Protein AF-A0A6V7K719-F1 (afdb_monomer_lite)

Radius of gyration: 12.34 Å; chains: 1; bounding box: 29×16×30 Å

Foldseek 3Di:
DPQDDDDPDDDDVVVVQADPVRHGPVVVCCVVCVVSVVVSVVVVD

Sequence (45 aa):
VKDIYLHPDPFSIQNGLLTPTLKTKRPQLKDYFKPQLEDLYKHLA

Organism: NCBI:txid1563983

Secondary structure (DSSP, 8-state):
----PPPSSPP-STTS-B-TTS-B-HHHHHHHHHHHHHHHHHTT-

Structure (mmCIF, N/CA/C/O backbone):
data_AF-A0A6V7K719-F1
#
_entry.id   AF-A0A6V7K719-F1
#
loop_
_atom_site.group_PDB
_atom_site.id
_atom_site.type_symbol
_atom_site.label_atom_id
_atom_site.label_alt_id
_atom_site.label_comp_id
_atom_site.label_asym_id
_atom_site.label_entity_id
_atom_site.label_seq_id
_atom_site.pdbx_PDB_ins_code
_atom_site.Cartn_x
_atom_site.Cartn_y
_atom_site.Cartn_z
_atom_site.occupancy
_atom_site.B_iso_or_equiv
_atom_site.auth_seq_id
_atom_site.auth_comp_id
_atom_site.auth_asym_id
_atom_site.auth_atom_id
_atom_site.pdbx_PDB_model_num
ATOM 1 N N . VAL A 1 1 ? -13.393 -10.211 12.712 1.00 59.72 1 VAL A N 1
ATOM 2 C CA . VAL A 1 1 ? -12.645 -9.593 11.597 1.00 59.72 1 VAL A CA 1
ATOM 3 C C . VAL A 1 1 ? -13.653 -8.784 10.797 1.00 59.72 1 VAL A C 1
ATOM 5 O O . VAL A 1 1 ? -14.529 -9.414 10.224 1.00 59.72 1 VAL A O 1
ATOM 8 N N . LYS A 1 2 ? -13.672 -7.448 10.902 1.00 67.00 2 LYS A N 1
ATOM 9 C CA . LYS A 1 2 ? -14.757 -6.628 10.320 1.00 67.00 2 LYS A CA 1
ATOM 10 C C . LYS A 1 2 ? -14.304 -5.630 9.245 1.00 67.00 2 LYS A C 1
ATOM 12 O O . LYS A 1 2 ? -15.110 -5.332 8.380 1.00 67.00 2 LYS A O 1
ATOM 17 N N . ASP A 1 3 ? -13.018 -5.284 9.183 1.00 82.62 3 ASP A N 1
ATOM 18 C CA . ASP A 1 3 ? -12.528 -4.234 8.280 1.00 82.62 3 ASP A CA 1
ATOM 19 C C . ASP A 1 3 ? -11.340 -4.753 7.446 1.00 82.62 3 ASP A C 1
ATOM 21 O O . ASP A 1 3 ? -10.175 -4.563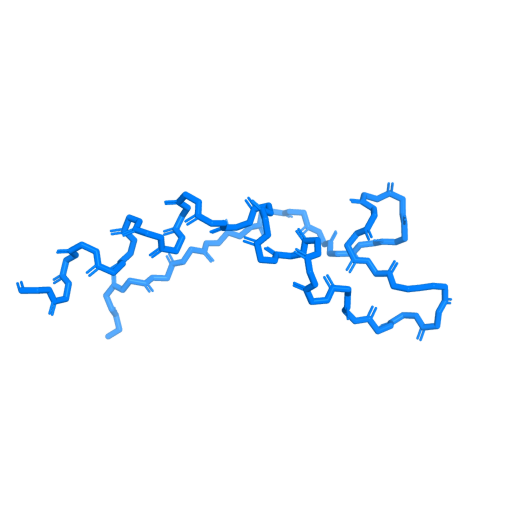 7.793 1.00 82.62 3 ASP A O 1
ATOM 25 N N . ILE A 1 4 ? -11.636 -5.473 6.356 1.00 88.00 4 ILE A N 1
ATOM 26 C CA . ILE A 1 4 ? -10.643 -5.929 5.367 1.00 88.00 4 ILE A CA 1
ATOM 27 C C . ILE A 1 4 ? -10.939 -5.268 4.023 1.00 88.00 4 ILE A C 1
ATOM 29 O O . ILE A 1 4 ? -12.059 -5.348 3.525 1.00 88.00 4 ILE A O 1
ATOM 33 N N . TYR A 1 5 ? -9.907 -4.706 3.395 1.00 91.12 5 TYR A N 1
ATOM 34 C CA . TYR A 1 5 ? -9.953 -4.272 2.002 1.00 91.12 5 TYR A CA 1
ATOM 35 C C . TYR A 1 5 ? -9.297 -5.314 1.085 1.00 91.12 5 TYR A C 1
ATOM 37 O O . TYR A 1 5 ? -8.144 -5.697 1.290 1.00 91.12 5 TYR A O 1
ATOM 45 N N . LEU A 1 6 ? -10.034 -5.764 0.066 1.00 92.50 6 LEU A N 1
ATOM 46 C CA . LEU A 1 6 ? -9.557 -6.687 -0.965 1.00 92.50 6 LEU A CA 1
ATOM 47 C C . LEU A 1 6 ? -9.178 -5.903 -2.223 1.00 92.50 6 LEU A C 1
ATOM 49 O O . LEU A 1 6 ? -10.023 -5.265 -2.847 1.00 92.50 6 LEU A O 1
ATOM 53 N N . HIS A 1 7 ? -7.905 -5.976 -2.603 1.00 93.00 7 HIS A N 1
ATOM 54 C CA . HIS A 1 7 ? -7.414 -5.410 -3.854 1.00 93.00 7 HIS A CA 1
ATOM 55 C C . HIS A 1 7 ? -7.396 -6.502 -4.940 1.00 93.00 7 HIS A C 1
ATOM 57 O O . HIS A 1 7 ? -6.778 -7.542 -4.707 1.00 93.00 7 HIS A O 1
ATOM 63 N N . PRO A 1 8 ? -8.070 -6.307 -6.092 1.00 93.19 8 PRO A N 1
ATOM 64 C CA . PRO A 1 8 ? -8.176 -7.336 -7.131 1.00 93.19 8 PRO A CA 1
ATOM 65 C C . PRO A 1 8 ? -6.870 -7.561 -7.901 1.00 93.19 8 PRO A C 1
ATOM 67 O O . PRO A 1 8 ? -6.653 -8.657 -8.416 1.00 93.19 8 PRO A O 1
ATOM 70 N N . ASP A 1 9 ? -5.999 -6.551 -7.964 1.00 93.06 9 ASP A N 1
ATOM 71 C CA . ASP A 1 9 ? -4.770 -6.613 -8.747 1.00 93.06 9 ASP A CA 1
ATOM 72 C C . ASP A 1 9 ? -3.565 -7.031 -7.889 1.00 93.06 9 ASP A C 1
ATOM 74 O O . ASP A 1 9 ? -3.395 -6.574 -6.754 1.00 93.06 9 ASP A O 1
ATOM 78 N N . PRO A 1 10 ? -2.663 -7.875 -8.411 1.00 92.38 10 PRO A N 1
ATOM 79 C CA . PRO A 1 10 ? -1.420 -8.181 -7.724 1.00 92.38 10 PRO A CA 1
ATOM 80 C C . PRO A 1 10 ? -0.474 -6.974 -7.733 1.00 92.38 10 PRO A C 1
ATOM 82 O O . PRO A 1 10 ? -0.411 -6.187 -8.683 1.00 92.38 10 PRO A O 1
ATOM 85 N N . PHE A 1 11 ? 0.353 -6.850 -6.696 1.00 95.00 11 PHE A N 1
ATOM 86 C CA . PHE A 1 11 ? 1.442 -5.875 -6.706 1.00 95.00 11 PHE A CA 1
ATOM 87 C C . PHE A 1 11 ? 2.459 -6.251 -7.780 1.00 95.00 11 PHE A C 1
ATOM 89 O O . PHE A 1 11 ? 2.860 -7.407 -7.898 1.00 95.00 11 PHE A O 1
ATOM 96 N N . SER A 1 12 ? 2.891 -5.270 -8.564 1.00 94.31 12 SER A N 1
ATOM 97 C CA . SER A 1 12 ? 3.836 -5.485 -9.648 1.00 94.31 12 SER A CA 1
ATOM 98 C C . SER A 1 12 ? 4.844 -4.344 -9.731 1.00 94.31 12 SER A C 1
ATOM 100 O O . SER A 1 12 ? 4.742 -3.312 -9.068 1.00 94.31 12 SER A O 1
ATOM 102 N N . ILE A 1 13 ? 5.873 -4.537 -10.548 1.00 93.12 13 ILE A N 1
ATOM 103 C CA . ILE A 1 13 ? 6.800 -3.452 -10.882 1.00 93.12 13 ILE A CA 1
ATOM 104 C C . ILE A 1 13 ? 6.100 -2.448 -11.820 1.00 93.12 13 ILE A C 1
ATOM 106 O O . ILE A 1 13 ? 6.350 -1.250 -11.726 1.00 93.12 13 ILE A O 1
ATOM 110 N N . GLN A 1 14 ? 5.184 -2.926 -12.676 1.00 92.19 14 GLN A N 1
ATOM 111 C CA . GLN A 1 14 ? 4.459 -2.132 -13.679 1.00 92.19 14 GLN A CA 1
ATOM 112 C C . GLN A 1 14 ? 3.450 -1.162 -13.055 1.00 92.19 14 GLN A C 1
ATOM 114 O O . GLN A 1 14 ? 3.405 -0.002 -13.449 1.00 92.19 14 GLN A O 1
ATOM 119 N N . ASN A 1 15 ? 2.698 -1.596 -12.036 1.00 90.12 15 ASN A N 1
ATOM 120 C CA . ASN A 1 15 ? 1.821 -0.707 -11.260 1.00 90.12 15 ASN A CA 1
ATOM 121 C C . ASN A 1 15 ? 2.585 0.131 -10.221 1.00 90.12 15 ASN A C 1
ATOM 123 O O . ASN A 1 15 ? 1.986 0.815 -9.397 1.00 90.12 15 ASN A O 1
ATOM 127 N N . GLY A 1 16 ? 3.917 0.069 -10.245 1.00 92.12 16 GLY A N 1
ATOM 128 C CA . GLY A 1 16 ? 4.789 0.822 -9.367 1.00 92.12 16 GLY A CA 1
ATOM 129 C C . GLY A 1 16 ? 4.907 0.242 -7.963 1.00 92.12 16 GLY A C 1
ATOM 130 O O . GLY A 1 16 ? 5.894 0.544 -7.314 1.00 92.12 16 GLY A O 1
ATOM 131 N N . LEU A 1 17 ? 4.022 -0.641 -7.500 1.00 93.62 17 LEU A N 1
ATOM 132 C CA . LEU A 1 17 ? 3.934 -1.028 -6.085 1.00 93.62 17 LEU A CA 1
ATOM 133 C C . LEU A 1 17 ? 5.108 -1.889 -5.582 1.00 93.62 17 LEU A C 1
ATOM 135 O O . LEU A 1 17 ? 5.333 -1.975 -4.370 1.00 93.62 17 LEU A O 1
ATOM 139 N N . LEU A 1 18 ? 5.889 -2.490 -6.487 1.00 95.94 18 LEU A N 1
ATOM 140 C CA . LEU A 1 18 ? 7.102 -3.247 -6.165 1.00 95.94 18 LEU A CA 1
ATOM 141 C C . LEU A 1 18 ? 8.390 -2.556 -6.630 1.00 95.94 18 LEU A C 1
ATOM 143 O O . LEU A 1 18 ? 8.435 -1.856 -7.644 1.00 95.94 18 LEU A O 1
ATOM 147 N N . THR A 1 19 ? 9.474 -2.780 -5.885 1.00 92.75 19 THR A N 1
ATOM 148 C CA . THR A 1 19 ? 10.854 -2.507 -6.306 1.00 92.75 19 THR A CA 1
ATOM 149 C C . THR A 1 19 ? 11.261 -3.467 -7.421 1.00 92.75 19 THR A C 1
ATOM 151 O O . THR A 1 19 ? 10.687 -4.550 -7.535 1.00 92.75 19 THR A O 1
ATOM 154 N N . PRO A 1 20 ? 12.307 -3.137 -8.202 1.00 93.69 20 PRO A N 1
ATOM 155 C CA . PRO A 1 20 ? 12.884 -4.081 -9.162 1.00 93.69 20 PRO A CA 1
ATOM 156 C C . PRO A 1 20 ? 13.305 -5.421 -8.533 1.00 93.69 20 PRO A C 1
ATOM 158 O O . PRO A 1 20 ? 13.357 -6.436 -9.211 1.00 93.69 20 PRO A O 1
ATOM 161 N N . THR A 1 21 ? 13.563 -5.434 -7.221 1.00 94.50 21 THR A N 1
ATOM 162 C CA . THR A 1 21 ? 13.896 -6.623 -6.421 1.00 94.50 21 THR A CA 1
ATOM 163 C C . THR A 1 21 ? 12.680 -7.315 -5.790 1.00 94.50 21 THR A C 1
ATOM 165 O O . THR A 1 21 ? 12.844 -8.091 -4.852 1.00 94.50 21 THR A O 1
ATOM 168 N N . LEU A 1 22 ? 11.464 -7.027 -6.270 1.00 91.06 22 LEU A N 1
ATOM 169 C CA . LEU A 1 22 ? 10.198 -7.631 -5.826 1.00 91.06 22 LEU A CA 1
ATOM 170 C C . LEU A 1 22 ? 9.845 -7.387 -4.350 1.00 91.06 22 LEU A C 1
ATOM 172 O O . LEU A 1 22 ? 9.022 -8.094 -3.772 1.00 91.06 22 LEU A O 1
ATOM 176 N N . LYS A 1 23 ? 10.429 -6.357 -3.732 1.00 94.75 23 LYS A N 1
ATOM 177 C CA . LYS A 1 23 ? 10.013 -5.887 -2.407 1.00 94.75 23 LYS A CA 1
ATOM 178 C C . LYS A 1 23 ? 8.927 -4.834 -2.549 1.00 94.75 23 LYS A C 1
ATOM 180 O O . LYS A 1 23 ? 8.892 -4.079 -3.515 1.00 94.75 23 LYS A O 1
ATOM 185 N N . THR A 1 24 ? 8.053 -4.746 -1.561 1.00 94.56 24 THR A N 1
ATOM 186 C CA . THR A 1 24 ? 7.005 -3.728 -1.514 1.00 94.56 24 THR A CA 1
ATOM 187 C C . THR A 1 24 ? 7.594 -2.325 -1.375 1.00 94.56 24 THR A C 1
ATOM 189 O O . THR A 1 24 ? 8.445 -2.062 -0.521 1.00 94.56 24 THR A O 1
ATOM 192 N N . LYS A 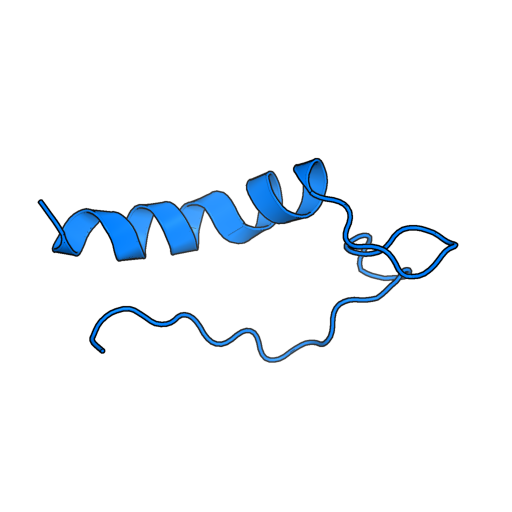1 25 ? 7.125 -1.380 -2.193 1.00 94.50 25 LYS A N 1
ATOM 193 C CA . LYS A 1 25 ? 7.483 0.035 -2.056 1.00 94.50 25 LYS A CA 1
ATOM 194 C C . LYS A 1 25 ? 6.542 0.714 -1.074 1.00 94.50 25 LYS A C 1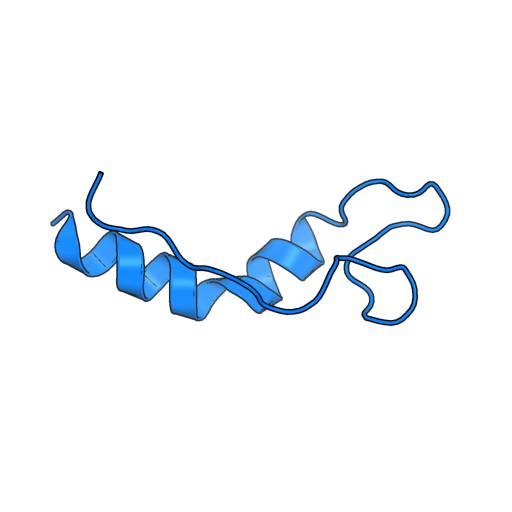
ATOM 196 O O . LYS A 1 25 ? 5.517 1.279 -1.444 1.00 94.50 25 LYS A O 1
ATOM 201 N N . ARG A 1 26 ? 6.918 0.672 0.204 1.00 93.19 26 ARG A N 1
ATOM 202 C CA . ARG A 1 26 ? 6.104 1.179 1.318 1.00 93.19 26 ARG A CA 1
ATOM 203 C C . ARG A 1 26 ? 5.562 2.611 1.138 1.00 93.19 26 ARG A C 1
ATOM 205 O O . ARG A 1 26 ? 4.389 2.790 1.447 1.00 93.19 26 ARG A O 1
ATOM 212 N N . PRO A 1 27 ? 6.325 3.610 0.642 1.00 94.75 27 PRO A N 1
ATOM 213 C CA . PRO A 1 27 ? 5.780 4.955 0.425 1.00 94.75 27 PRO A CA 1
ATOM 214 C C . PRO A 1 27 ? 4.638 4.967 -0.598 1.00 94.75 27 PRO A C 1
ATOM 216 O O . PRO A 1 27 ? 3.573 5.501 -0.327 1.00 94.75 27 PRO A O 1
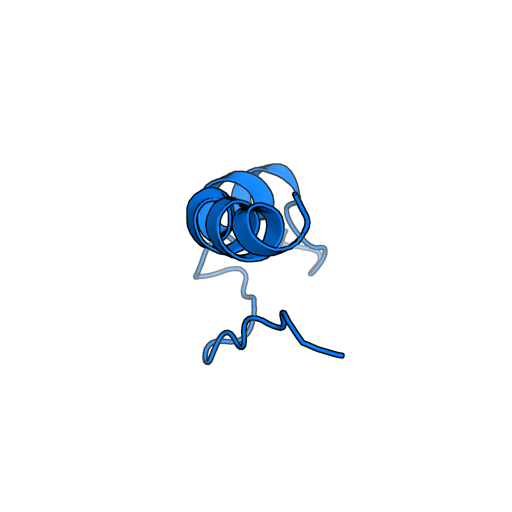ATOM 219 N N . GLN A 1 28 ? 4.821 4.273 -1.723 1.00 94.00 28 GLN A N 1
ATOM 220 C CA . GLN A 1 28 ? 3.840 4.229 -2.813 1.00 94.00 28 GLN A CA 1
ATOM 221 C C . GLN A 1 28 ? 2.586 3.451 -2.414 1.00 94.00 28 GLN A C 1
ATOM 223 O O . GLN A 1 28 ? 1.477 3.874 -2.712 1.00 94.00 28 GLN A O 1
ATOM 228 N N . LEU A 1 29 ? 2.753 2.359 -1.663 1.00 94.62 29 LEU A N 1
ATOM 229 C CA . LEU A 1 29 ? 1.633 1.628 -1.071 1.00 94.62 29 LEU A CA 1
ATOM 230 C C . LEU A 1 29 ? 0.847 2.481 -0.077 1.00 94.62 29 LEU A C 1
ATOM 232 O O . LEU A 1 29 ? -0.378 2.443 -0.087 1.00 94.62 29 LEU A O 1
ATOM 236 N N . LYS A 1 30 ? 1.539 3.245 0.778 1.00 94.12 30 LYS A N 1
ATOM 237 C CA . LYS A 1 30 ? 0.884 4.127 1.747 1.00 94.12 30 LYS A CA 1
ATOM 238 C C . LYS A 1 30 ? 0.035 5.171 1.034 1.00 94.12 30 LYS A C 1
ATOM 240 O O . LYS A 1 30 ? -1.104 5.356 1.433 1.00 94.12 30 LYS A O 1
ATOM 245 N N . ASP A 1 31 ? 0.573 5.818 0.007 1.00 94.81 31 ASP A N 1
ATOM 246 C CA . ASP A 1 31 ? -0.145 6.864 -0.721 1.00 94.81 31 ASP A CA 1
ATOM 247 C C . ASP A 1 31 ? -1.324 6.287 -1.518 1.00 94.81 31 ASP A C 1
ATOM 249 O O . ASP A 1 31 ? -2.417 6.846 -1.484 1.00 94.81 31 ASP A O 1
ATOM 253 N N . TYR A 1 32 ? -1.133 5.131 -2.163 1.00 94.81 32 TYR A N 1
ATOM 254 C CA . TYR A 1 32 ? -2.169 4.456 -2.947 1.00 94.81 32 TYR A CA 1
ATOM 255 C C . TYR A 1 32 ? -3.332 3.936 -2.087 1.00 94.81 32 TYR A C 1
ATOM 257 O O . TYR A 1 32 ? -4.491 4.110 -2.455 1.00 94.81 32 TYR A O 1
ATOM 265 N N . PHE A 1 33 ? -3.032 3.315 -0.938 1.00 94.94 33 PHE A N 1
ATOM 266 C CA . PHE A 1 33 ? -4.037 2.715 -0.050 1.00 94.94 33 PHE A CA 1
ATOM 267 C C . PHE A 1 33 ? -4.532 3.650 1.061 1.00 94.94 33 PHE A C 1
ATOM 269 O O . PHE A 1 33 ? -5.333 3.238 1.901 1.00 94.94 33 PHE A O 1
ATOM 276 N N . LYS A 1 34 ? -4.068 4.905 1.095 1.00 94.38 34 LYS A N 1
ATOM 277 C CA . LYS A 1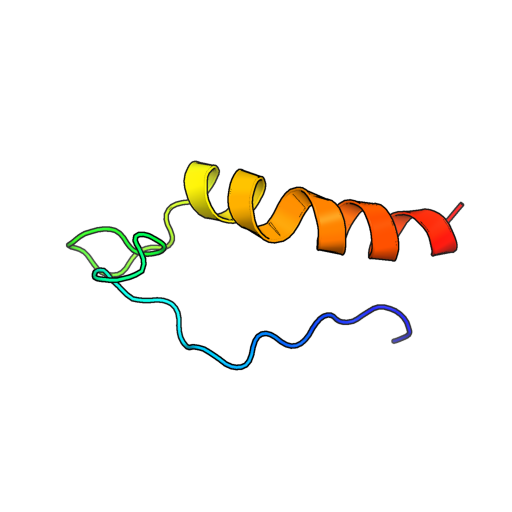 34 ? -4.447 5.880 2.122 1.00 94.38 34 LYS A CA 1
ATOM 278 C C . LYS A 1 34 ? -5.966 6.028 2.297 1.00 94.38 34 LYS A C 1
ATOM 280 O O . LYS A 1 34 ? -6.401 5.896 3.438 1.00 94.38 34 LYS A O 1
ATOM 285 N N . PRO A 1 35 ? -6.780 6.259 1.245 1.00 93.81 35 PRO A N 1
ATOM 286 C CA . PRO A 1 35 ? -8.208 6.499 1.445 1.00 93.81 35 PRO A CA 1
ATOM 287 C C . PRO A 1 35 ? -8.946 5.260 1.965 1.00 93.81 35 PRO A C 1
ATOM 289 O O . PRO A 1 35 ? -9.836 5.389 2.797 1.00 93.81 35 PRO A O 1
ATOM 292 N N . GLN A 1 36 ? -8.551 4.059 1.534 1.00 92.38 36 GLN A N 1
ATOM 293 C CA . GLN A 1 36 ? -9.131 2.804 2.013 1.00 92.38 36 GLN A CA 1
ATOM 294 C C . GLN A 1 36 ? -8.757 2.553 3.471 1.00 92.38 36 GLN A C 1
ATOM 296 O O . GLN A 1 36 ? -9.610 2.186 4.267 1.00 92.38 36 GLN A O 1
ATOM 301 N N . LEU A 1 37 ? -7.492 2.777 3.839 1.00 91.38 37 LEU A N 1
ATOM 302 C CA . LEU A 1 37 ? -7.047 2.648 5.225 1.00 91.38 37 LEU A CA 1
ATOM 303 C C . LEU A 1 37 ? -7.761 3.654 6.130 1.00 91.38 37 LEU A C 1
ATOM 305 O O . LEU A 1 37 ? -8.239 3.268 7.190 1.00 91.38 37 LEU A O 1
ATOM 309 N N . GLU A 1 38 ? -7.868 4.918 5.715 1.00 92.56 38 GLU A N 1
ATOM 310 C CA . GLU A 1 38 ? -8.612 5.937 6.462 1.00 92.56 38 GLU A CA 1
ATOM 311 C C . GLU A 1 38 ? -10.070 5.527 6.668 1.00 92.56 38 GLU A C 1
ATOM 313 O O . GLU A 1 38 ? -10.576 5.656 7.778 1.00 92.56 38 GLU A O 1
ATOM 318 N N . ASP A 1 39 ? -10.727 4.987 5.642 1.00 90.69 39 ASP A N 1
ATOM 319 C CA . ASP A 1 39 ? -12.106 4.516 5.743 1.00 90.69 39 ASP A CA 1
ATOM 320 C C . ASP A 1 39 ? -12.263 3.329 6.704 1.00 90.69 39 ASP A C 1
ATOM 322 O O . ASP A 1 39 ? -13.114 3.364 7.590 1.00 90.69 39 ASP A O 1
ATOM 326 N N . LEU A 1 40 ? -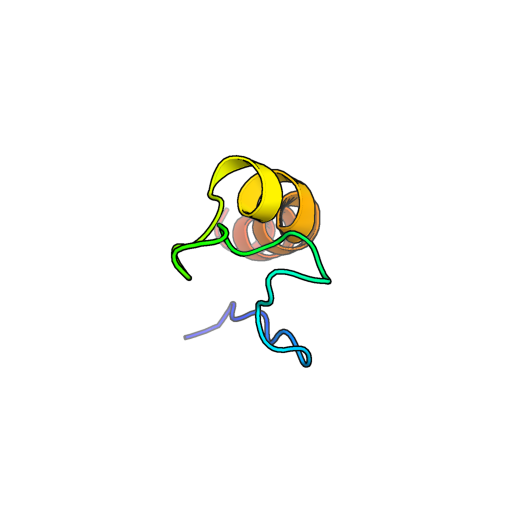11.372 2.336 6.618 1.00 90.00 40 LEU A N 1
ATOM 327 C CA . LEU A 1 40 ? -11.345 1.193 7.537 1.00 90.00 40 LEU A CA 1
ATOM 328 C C . LEU A 1 40 ? -11.143 1.638 8.995 1.00 90.00 40 LEU A C 1
ATOM 330 O O . LEU A 1 40 ? -11.773 1.101 9.903 1.00 90.00 40 LEU A O 1
ATOM 334 N N . TYR A 1 41 ? -10.284 2.635 9.233 1.00 90.38 41 TYR A N 1
ATOM 335 C CA . TYR A 1 41 ? -10.026 3.146 10.580 1.00 90.38 41 TYR A CA 1
ATOM 336 C C . TYR A 1 41 ? -11.162 4.014 11.142 1.00 90.38 41 TYR A C 1
ATOM 338 O O . TYR A 1 41 ? -11.267 4.109 12.364 1.00 90.38 41 TYR A O 1
ATOM 346 N N . LYS A 1 42 ? -12.041 4.604 10.315 1.00 88.81 42 LYS A N 1
ATOM 347 C CA . LYS A 1 42 ? -13.194 5.390 10.812 1.00 88.81 42 LYS A CA 1
ATOM 348 C C . LYS A 1 42 ? -14.134 4.567 11.687 1.00 88.81 42 LYS A C 1
ATOM 350 O O . LYS A 1 42 ? -14.733 5.112 12.605 1.00 88.81 42 LYS A O 1
ATOM 355 N N . HIS A 1 43 ? -14.271 3.276 11.399 1.00 73.38 43 HIS A N 1
ATOM 356 C CA . HIS A 1 43 ? -15.186 2.380 12.108 1.00 73.38 43 HIS A CA 1
ATOM 357 C C . HIS A 1 43 ? -14.613 1.821 13.420 1.00 73.38 43 HIS A C 1
ATOM 359 O O . HIS A 1 43 ? -15.325 1.135 14.152 1.00 73.38 43 HIS A O 1
ATOM 365 N N . LEU A 1 44 ? -13.342 2.113 13.721 1.00 73.31 44 LEU A N 1
ATOM 366 C CA . LEU A 1 44 ? -12.658 1.703 14.951 1.00 73.31 44 LEU A CA 1
ATOM 367 C C . LEU A 1 44 ? -12.674 2.785 16.049 1.00 73.31 44 LEU A C 1
ATOM 369 O O . LEU A 1 44 ? -12.149 2.526 17.133 1.00 73.31 44 LEU A O 1
ATOM 373 N N . ALA A 1 45 ? -13.232 3.969 15.763 1.00 58.25 45 ALA A N 1
ATOM 374 C CA . ALA A 1 45 ? -13.364 5.088 16.700 1.00 58.25 45 ALA A CA 1
ATOM 375 C C . ALA A 1 45 ? -14.630 4.992 17.565 1.00 58.25 45 ALA A C 1
ATOM 377 O O . ALA A 1 45 ? -15.687 4.581 17.032 1.00 58.25 45 ALA A O 1
#

pLDDT: mean 89.76, std 8.86, range [58.25, 95.94]